Protein AF-A0A7C5I0J5-F1 (afdb_monomer_lite)

Sequence (72 aa):
MFLREILEKLVEKNSPIFLCDTNNKKWEAGDLLKNLSAPMLKKKAHMQPGLYIAEINDSGYLKGVLFRVQHK

pLDDT: mean 94.87, std 2.87, range [84.38, 98.31]

Secondary structure (DSSP, 8-state):
-BHHHHHHHHHHTT--EEEE-TT--EE-HHHHHHHS-HHHHTSBEEEETTTEEEEE-TTS-EEEEEEEEEE-

Structure (mmCIF, N/CA/C/O backbone):
data_AF-A0A7C5I0J5-F1
#
_entry.id   AF-A0A7C5I0J5-F1
#
loop_
_atom_site.group_PDB
_atom_site.id
_atom_site.type_symbol
_atom_site.label_atom_id
_atom_site.label_alt_id
_atom_site.label_comp_id
_atom_site.label_asym_id
_atom_site.label_entity_id
_atom_site.label_seq_id
_atom_site.pdbx_PDB_ins_code
_atom_site.Cartn_x
_atom_site.Cartn_y
_atom_site.Cartn_z
_atom_site.occupancy
_atom_site.B_iso_or_equiv
_atom_site.auth_seq_id
_atom_site.auth_comp_id
_atom_site.auth_asym_id
_atom_site.auth_atom_id
_atom_site.pdbx_PDB_model_num
ATOM 1 N N . MET A 1 1 ? 1.452 -4.930 -11.795 1.00 90.25 1 MET A N 1
ATOM 2 C CA . MET A 1 1 ? 1.011 -3.550 -11.517 1.00 90.25 1 MET A CA 1
ATOM 3 C C . MET A 1 1 ? 1.944 -2.929 -10.497 1.00 90.25 1 MET A C 1
ATOM 5 O O . MET A 1 1 ? 2.633 -3.657 -9.782 1.00 90.25 1 MET A O 1
ATOM 9 N N . PHE A 1 2 ? 2.003 -1.611 -10.463 1.00 96.19 2 PHE A N 1
ATOM 10 C CA . PHE A 1 2 ? 2.724 -0.838 -9.469 1.00 96.19 2 PHE A CA 1
ATOM 11 C C . PHE A 1 2 ? 1.848 -0.570 -8.245 1.00 96.19 2 PHE A C 1
ATOM 13 O O . PHE A 1 2 ? 0.619 -0.593 -8.328 1.00 96.19 2 PHE A O 1
ATOM 20 N N . LEU A 1 3 ? 2.481 -0.288 -7.106 1.00 97.44 3 LEU A N 1
ATOM 21 C CA . LEU A 1 3 ? 1.784 0.067 -5.872 1.00 97.44 3 LEU A CA 1
ATOM 22 C C . LEU A 1 3 ? 0.827 1.247 -6.085 1.00 97.44 3 LEU A C 1
ATOM 24 O O . LEU A 1 3 ? -0.302 1.195 -5.607 1.00 97.44 3 LEU A O 1
ATOM 28 N N . ARG A 1 4 ? 1.248 2.273 -6.837 1.00 98.31 4 ARG A N 1
ATOM 29 C CA . ARG A 1 4 ? 0.391 3.416 -7.183 1.00 98.31 4 ARG A CA 1
ATOM 30 C C . ARG A 1 4 ? -0.951 2.979 -7.772 1.00 98.31 4 ARG A C 1
ATOM 32 O O . ARG A 1 4 ? -1.982 3.398 -7.265 1.00 98.31 4 ARG A O 1
ATOM 39 N N . GLU A 1 5 ? -0.928 2.104 -8.776 1.00 97.81 5 GLU A N 1
ATOM 40 C CA . GLU A 1 5 ? -2.138 1.658 -9.479 1.00 97.81 5 GLU A CA 1
ATOM 41 C C . GLU A 1 5 ? -3.098 0.908 -8.543 1.00 97.81 5 GLU A C 1
ATOM 43 O O . GLU A 1 5 ? -4.316 0.991 -8.686 1.00 97.81 5 GLU A O 1
ATOM 48 N N . ILE A 1 6 ? -2.561 0.166 -7.568 1.00 97.00 6 ILE A N 1
ATOM 49 C CA . ILE A 1 6 ? -3.373 -0.507 -6.545 1.00 97.00 6 ILE A CA 1
ATOM 50 C C . ILE A 1 6 ? -4.067 0.531 -5.666 1.00 97.00 6 ILE A C 1
ATOM 52 O O . ILE A 1 6 ? -5.272 0.439 -5.443 1.00 97.00 6 ILE A O 1
ATOM 56 N N . LEU A 1 7 ? -3.318 1.516 -5.169 1.00 97.56 7 LEU A N 1
ATOM 57 C CA . LEU A 1 7 ? -3.857 2.546 -4.285 1.00 97.56 7 LEU A CA 1
ATOM 58 C C . LEU A 1 7 ? -4.899 3.418 -5.001 1.00 97.56 7 LEU A C 1
ATOM 60 O O . LEU A 1 7 ? -5.948 3.686 -4.425 1.00 97.56 7 LEU A O 1
ATOM 64 N N . GLU A 1 8 ? -4.655 3.797 -6.257 1.00 97.81 8 GLU A N 1
ATOM 65 C CA . GLU A 1 8 ? -5.609 4.546 -7.089 1.00 97.81 8 GLU A CA 1
ATOM 66 C C . GLU A 1 8 ? -6.926 3.774 -7.243 1.00 97.81 8 GLU A C 1
ATOM 68 O O . GLU A 1 8 ? -7.989 4.313 -6.941 1.00 97.81 8 GLU A O 1
ATOM 73 N N . LYS A 1 9 ? -6.868 2.474 -7.565 1.00 96.25 9 LYS A N 1
ATOM 74 C CA . LYS A 1 9 ? -8.065 1.616 -7.651 1.00 96.25 9 LYS A CA 1
ATOM 75 C C . LYS A 1 9 ? -8.827 1.506 -6.332 1.00 96.25 9 LYS A C 1
ATOM 77 O O . LYS A 1 9 ? -10.049 1.378 -6.343 1.00 96.25 9 LYS A O 1
ATOM 82 N N . LEU A 1 10 ? -8.130 1.503 -5.196 1.00 95.38 10 LEU A N 1
ATOM 83 C CA . LEU A 1 10 ? -8.776 1.465 -3.881 1.00 95.38 10 LEU A CA 1
ATOM 84 C C . LEU A 1 10 ? -9.526 2.762 -3.578 1.00 95.38 10 LEU A C 1
ATOM 86 O O . LEU A 1 10 ? -10.631 2.698 -3.033 1.00 95.38 10 LEU A O 1
ATOM 90 N N . VAL A 1 11 ? -8.942 3.902 -3.957 1.00 96.06 11 VAL A N 1
ATOM 91 C CA . VAL A 1 11 ? -9.558 5.230 -3.834 1.00 96.06 11 VAL A CA 1
ATOM 92 C C . VAL A 1 11 ? -10.768 5.351 -4.755 1.00 96.06 11 VAL A C 1
ATOM 94 O O . VAL A 1 11 ? -11.841 5.709 -4.281 1.00 96.06 11 VAL A O 1
ATOM 97 N N . GLU A 1 12 ? -10.640 4.988 -6.034 1.00 96.88 12 GLU A N 1
ATOM 98 C CA . GLU A 1 12 ? -11.749 5.028 -7.001 1.00 96.88 12 GLU A CA 1
ATOM 99 C C . GLU A 1 12 ? -12.941 4.176 -6.557 1.00 96.88 12 GLU A C 1
ATOM 101 O O . GLU A 1 12 ? -14.092 4.580 -6.700 1.00 96.88 12 GLU A O 1
ATOM 106 N N . LYS A 1 13 ? -12.675 3.002 -5.975 1.00 93.94 13 LYS A N 1
ATOM 107 C CA . LYS A 1 13 ? -13.717 2.104 -5.455 1.00 93.94 13 LYS A CA 1
ATOM 108 C C . LYS A 1 13 ? -14.273 2.522 -4.095 1.00 93.94 13 LYS A C 1
ATOM 110 O O . LYS A 1 13 ? -15.148 1.829 -3.584 1.00 93.94 13 LYS A O 1
ATOM 115 N N . ASN A 1 14 ? -13.739 3.584 -3.491 1.00 91.06 14 ASN A N 1
ATOM 116 C CA . ASN A 1 14 ? -14.038 4.007 -2.124 1.00 91.06 14 ASN A CA 1
ATOM 117 C C . ASN A 1 14 ? -14.025 2.823 -1.135 1.00 91.06 14 ASN A C 1
ATOM 119 O O . ASN A 1 14 ? -14.961 2.601 -0.365 1.00 91.06 14 ASN A O 1
ATOM 123 N N . SER A 1 15 ? -12.986 1.988 -1.235 1.00 89.56 15 SER A N 1
ATOM 124 C CA . SER A 1 15 ? -12.944 0.699 -0.537 1.00 89.56 15 SER A CA 1
ATOM 125 C C . SER A 1 15 ? -12.941 0.907 0.988 1.00 89.56 15 SER A C 1
ATOM 127 O O . SER A 1 15 ? -12.080 1.639 1.485 1.00 89.56 15 SER A O 1
ATOM 129 N N . PRO A 1 16 ? -13.826 0.245 1.763 1.00 92.50 16 PRO A N 1
ATOM 130 C CA . PRO A 1 16 ? -13.929 0.420 3.214 1.00 92.50 16 PRO A CA 1
ATOM 131 C C . PRO A 1 16 ? -12.854 -0.390 3.957 1.00 92.50 16 PRO A C 1
ATOM 133 O O . PRO A 1 16 ? -13.147 -1.230 4.809 1.00 92.50 16 PRO A O 1
ATOM 136 N N . ILE A 1 17 ? -11.589 -0.160 3.610 1.00 94.31 17 ILE A N 1
ATOM 137 C CA . ILE A 1 17 ? -10.434 -0.819 4.219 1.00 94.31 17 ILE A CA 1
ATOM 138 C C . ILE A 1 17 ? -9.385 0.201 4.662 1.00 94.31 17 ILE A C 1
ATOM 140 O O . ILE A 1 17 ? -9.239 1.273 4.074 1.00 94.31 17 ILE A O 1
ATOM 144 N N . PHE A 1 18 ? -8.625 -0.169 5.683 1.00 96.44 18 PHE A N 1
ATOM 145 C CA . PHE A 1 18 ? -7.350 0.426 6.041 1.00 96.44 18 PHE A CA 1
ATOM 146 C C . PHE A 1 18 ? -6.195 -0.429 5.520 1.00 96.44 18 PHE A C 1
ATOM 148 O O . PHE A 1 18 ? -6.283 -1.657 5.422 1.00 96.44 18 PHE A O 1
ATOM 155 N N . LEU A 1 19 ? -5.087 0.243 5.223 1.00 96.88 19 LEU A N 1
ATOM 156 C CA . LEU A 1 19 ? -3.804 -0.366 4.907 1.00 96.88 19 LEU A CA 1
ATOM 157 C C . LEU A 1 19 ? -2.871 -0.185 6.102 1.00 96.88 19 LEU A C 1
ATOM 159 O O . LEU A 1 19 ? -2.523 0.936 6.467 1.00 96.88 19 LEU A O 1
ATOM 163 N N . CYS A 1 20 ? -2.495 -1.292 6.732 1.00 97.00 20 CYS A N 1
ATOM 164 C CA . CYS A 1 20 ? -1.650 -1.307 7.918 1.00 97.00 20 CYS A CA 1
ATOM 165 C C . CYS A 1 20 ? -0.192 -1.536 7.526 1.00 97.00 20 CYS A C 1
ATOM 167 O O . CYS A 1 20 ? 0.124 -2.568 6.929 1.00 97.00 20 CYS A O 1
ATOM 169 N N . ASP A 1 21 ? 0.695 -0.614 7.885 1.00 94.50 21 ASP A N 1
ATOM 170 C CA . ASP A 1 21 ? 2.131 -0.779 7.653 1.00 94.50 21 ASP A CA 1
ATOM 171 C C . ASP A 1 21 ? 2.781 -1.777 8.638 1.00 94.50 21 ASP A C 1
ATOM 173 O O . ASP A 1 21 ? 2.124 -2.440 9.457 1.00 94.50 21 ASP A O 1
ATOM 177 N N . THR A 1 22 ? 4.103 -1.918 8.543 1.00 89.88 22 THR A N 1
ATOM 178 C CA . THR A 1 22 ? 4.897 -2.795 9.417 1.00 89.88 22 THR A CA 1
ATOM 179 C C . THR A 1 22 ? 4.886 -2.353 10.881 1.00 89.88 22 THR A C 1
ATOM 181 O O . THR A 1 22 ? 5.073 -3.188 11.760 1.00 89.88 22 THR A O 1
ATOM 184 N N . ASN A 1 23 ? 4.608 -1.077 11.157 1.00 92.62 23 ASN A N 1
ATOM 185 C CA . ASN A 1 23 ? 4.504 -0.507 12.501 1.00 92.62 23 ASN A CA 1
ATOM 186 C C . ASN A 1 23 ? 3.064 -0.549 13.045 1.00 92.62 23 ASN A C 1
ATOM 188 O O . ASN A 1 23 ? 2.769 0.085 14.056 1.00 92.62 23 ASN A O 1
ATOM 192 N N . ASN A 1 24 ? 2.159 -1.288 12.389 1.00 91.19 24 ASN A N 1
ATOM 193 C CA . ASN A 1 24 ? 0.723 -1.355 12.689 1.00 91.19 24 ASN A CA 1
ATOM 194 C C . ASN A 1 24 ? -0.019 -0.017 12.555 1.00 91.19 24 ASN A C 1
ATOM 196 O O . ASN A 1 24 ? -1.156 0.100 13.023 1.00 91.19 24 ASN A O 1
ATOM 200 N N . LYS A 1 25 ? 0.568 0.991 11.904 1.00 95.19 25 LYS A N 1
ATOM 201 C CA . LYS A 1 25 ? -0.143 2.238 11.647 1.00 95.19 25 LYS A CA 1
ATOM 202 C C . LYS A 1 25 ? -1.118 2.028 10.497 1.00 95.19 25 LYS A C 1
ATOM 204 O O . LYS A 1 25 ? -0.762 1.461 9.464 1.00 95.19 25 LYS A O 1
ATOM 209 N N . LYS A 1 26 ? -2.355 2.478 10.704 1.00 96.38 26 LYS A N 1
ATOM 210 C CA . LYS A 1 26 ? -3.433 2.408 9.717 1.00 96.38 26 LYS A CA 1
ATOM 211 C C . LYS A 1 26 ? -3.376 3.620 8.803 1.00 96.38 26 LYS A C 1
ATOM 213 O O . LYS A 1 26 ? -3.193 4.742 9.274 1.00 96.38 26 LYS A O 1
ATOM 218 N N . TRP A 1 27 ? -3.588 3.379 7.521 1.00 96.62 27 TRP A N 1
ATOM 219 C CA . TRP A 1 27 ? -3.584 4.407 6.498 1.00 96.62 27 TRP A CA 1
ATOM 220 C C . TRP A 1 27 ? -4.773 4.242 5.562 1.00 96.62 27 TRP A C 1
ATOM 222 O O . TRP A 1 27 ? -5.173 3.117 5.243 1.00 96.62 27 TRP A O 1
ATOM 232 N N . GLU A 1 28 ? -5.306 5.358 5.079 1.00 96.50 28 GLU A N 1
ATOM 233 C CA . GLU A 1 28 ? -6.162 5.340 3.900 1.00 96.50 28 GLU A CA 1
ATOM 234 C C . GLU A 1 28 ? -5.311 5.266 2.628 1.00 96.50 28 GLU A C 1
ATOM 236 O O . GLU A 1 28 ? -4.192 5.784 2.568 1.00 96.50 28 GLU A O 1
ATOM 241 N N . ALA A 1 29 ? -5.845 4.645 1.572 1.00 96.56 29 ALA A N 1
ATOM 242 C CA . ALA A 1 29 ? -5.132 4.543 0.298 1.00 96.56 29 ALA A CA 1
ATOM 243 C C . ALA A 1 29 ? -4.797 5.928 -0.293 1.00 96.56 29 ALA A C 1
ATOM 245 O O . ALA A 1 29 ? -3.706 6.123 -0.834 1.00 96.56 29 ALA A O 1
ATOM 246 N N . GLY A 1 30 ? -5.696 6.905 -0.123 1.00 96.88 30 GLY A N 1
ATOM 247 C CA . GLY A 1 30 ? -5.479 8.289 -0.548 1.00 96.88 30 GLY A CA 1
ATOM 248 C C . GLY A 1 30 ? -4.344 8.983 0.208 1.00 96.88 30 GLY A C 1
ATOM 249 O O . GLY A 1 30 ? -3.568 9.721 -0.399 1.00 96.88 30 GLY A O 1
ATOM 250 N N . ASP A 1 31 ? -4.190 8.704 1.504 1.00 96.44 31 ASP A N 1
ATOM 251 C CA . ASP A 1 31 ? -3.089 9.250 2.302 1.00 96.44 31 ASP A CA 1
ATOM 252 C C . ASP A 1 31 ? -1.748 8.667 1.866 1.00 96.44 31 ASP A C 1
ATOM 254 O O . ASP A 1 31 ? -0.758 9.392 1.764 1.00 96.44 31 ASP A O 1
ATOM 258 N N . LEU A 1 32 ? -1.701 7.369 1.559 1.00 96.88 32 LEU A N 1
ATOM 259 C CA . LEU A 1 32 ? -0.486 6.735 1.048 1.00 96.88 32 LEU A CA 1
ATOM 260 C C . LEU A 1 32 ? -0.086 7.300 -0.320 1.00 96.88 32 LEU A C 1
ATOM 262 O O . LEU A 1 32 ? 1.097 7.535 -0.547 1.00 96.88 32 LEU A O 1
ATOM 266 N N . LEU A 1 33 ? -1.039 7.588 -1.211 1.00 96.81 33 LEU A N 1
ATOM 267 C CA . LEU A 1 33 ? -0.739 8.223 -2.503 1.00 96.81 33 LEU A CA 1
ATOM 268 C C . LEU A 1 33 ? -0.093 9.605 -2.361 1.00 96.81 33 LEU A C 1
ATOM 270 O O . LEU A 1 33 ? 0.728 9.973 -3.201 1.00 96.81 33 LEU A O 1
ATOM 274 N N . LYS A 1 34 ? -0.454 10.358 -1.317 1.00 96.25 34 LYS A N 1
ATOM 275 C CA . LYS A 1 34 ? 0.085 11.698 -1.046 1.00 96.25 34 LYS A CA 1
ATOM 276 C C . LYS A 1 34 ? 1.422 11.662 -0.305 1.00 96.25 34 LYS A C 1
ATOM 278 O O . LYS A 1 34 ? 2.277 12.500 -0.568 1.00 96.25 34 LYS A O 1
ATOM 283 N N . ASN A 1 35 ? 1.592 10.716 0.620 1.00 95.81 35 ASN A N 1
ATOM 284 C CA . ASN A 1 35 ? 2.715 10.704 1.562 1.00 95.81 35 ASN A CA 1
ATOM 285 C C . ASN A 1 35 ? 3.868 9.776 1.152 1.00 95.81 35 ASN A C 1
ATOM 287 O O . ASN A 1 35 ? 4.995 9.964 1.613 1.00 95.81 35 ASN A O 1
ATOM 291 N N . LEU A 1 36 ? 3.619 8.755 0.325 1.00 96.50 36 LEU A N 1
ATOM 292 C CA . LEU A 1 36 ? 4.680 7.856 -0.124 1.00 96.50 36 LEU A CA 1
ATOM 293 C C . LEU A 1 36 ? 5.573 8.524 -1.170 1.00 96.50 36 LEU A C 1
ATOM 295 O O . LEU A 1 36 ? 5.123 9.251 -2.054 1.00 96.50 36 LEU A O 1
ATOM 299 N N . SER A 1 37 ? 6.864 8.201 -1.110 1.00 97.00 37 SER A N 1
ATOM 300 C CA . SER A 1 37 ? 7.832 8.668 -2.096 1.00 97.00 37 SER A CA 1
ATOM 301 C C . SER A 1 37 ? 7.568 8.061 -3.480 1.00 97.00 37 SER A C 1
ATOM 303 O O . SER A 1 37 ? 7.092 6.928 -3.616 1.00 97.00 37 SER A O 1
ATOM 305 N N . ALA A 1 38 ? 7.941 8.787 -4.537 1.00 95.62 38 ALA A N 1
ATOM 306 C CA . ALA A 1 38 ? 7.796 8.305 -5.910 1.00 95.62 38 ALA A CA 1
ATOM 307 C C . ALA A 1 38 ? 8.475 6.937 -6.168 1.00 95.62 38 ALA A C 1
ATOM 309 O O . ALA A 1 38 ? 7.863 6.107 -6.845 1.00 95.62 38 ALA A O 1
ATOM 310 N N . PRO A 1 39 ? 9.675 6.633 -5.625 1.00 96.44 39 PRO A N 1
ATOM 311 C CA . PRO A 1 39 ? 10.264 5.297 -5.742 1.00 96.44 39 PRO A CA 1
ATOM 312 C C . PRO A 1 39 ? 9.404 4.193 -5.117 1.00 96.44 39 PRO A C 1
ATOM 314 O O . PRO A 1 39 ? 9.276 3.119 -5.698 1.00 96.44 39 PRO A O 1
ATOM 317 N N . MET A 1 40 ? 8.775 4.454 -3.966 1.00 96.19 40 MET A N 1
ATOM 318 C CA . MET A 1 40 ? 7.906 3.479 -3.301 1.00 96.19 40 MET A CA 1
ATOM 319 C C . MET A 1 40 ? 6.651 3.196 -4.132 1.00 96.19 40 MET A C 1
ATOM 321 O O . MET A 1 40 ? 6.275 2.042 -4.328 1.00 96.19 40 MET A O 1
ATOM 325 N N . LEU A 1 41 ? 6.041 4.246 -4.683 1.00 97.44 41 LEU A N 1
ATOM 326 C CA . LEU A 1 41 ? 4.863 4.148 -5.546 1.00 97.44 41 LEU A CA 1
ATOM 327 C C . LEU A 1 41 ? 5.132 3.385 -6.855 1.00 97.44 41 LEU A C 1
ATOM 329 O O . LEU A 1 41 ? 4.221 2.753 -7.391 1.00 97.44 41 LEU A O 1
ATOM 333 N N . LYS A 1 42 ? 6.381 3.403 -7.339 1.00 96.75 42 LYS A N 1
ATOM 334 C CA . LYS A 1 42 ? 6.856 2.668 -8.524 1.00 96.75 42 LYS 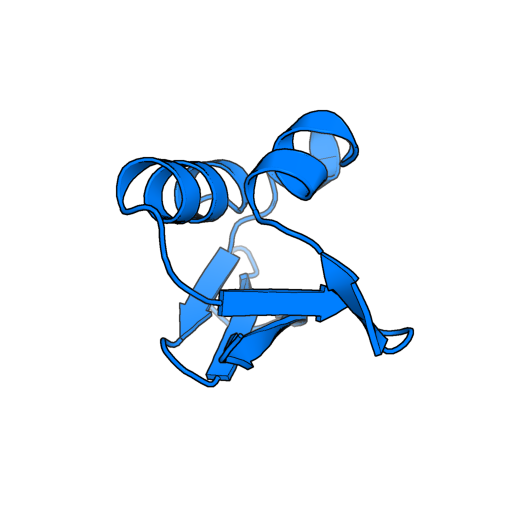A CA 1
ATOM 335 C C . LYS A 1 42 ? 7.277 1.222 -8.240 1.00 96.75 42 LYS A C 1
ATOM 337 O O . LYS A 1 42 ? 7.743 0.543 -9.152 1.00 96.75 42 LYS A O 1
ATOM 342 N N . LYS A 1 43 ? 7.130 0.709 -7.015 1.00 96.19 43 LYS A N 1
ATOM 343 C CA . LYS A 1 43 ? 7.387 -0.712 -6.744 1.00 96.19 43 LYS A CA 1
ATOM 344 C C . LYS A 1 43 ? 6.339 -1.583 -7.422 1.00 96.19 43 LYS A C 1
ATOM 346 O O . LYS A 1 43 ? 5.145 -1.303 -7.311 1.00 96.19 43 LYS A O 1
ATOM 351 N N . LYS A 1 44 ? 6.771 -2.658 -8.089 1.00 97.31 44 LYS A N 1
ATOM 352 C CA . LYS A 1 44 ? 5.859 -3.715 -8.542 1.00 97.31 44 LYS A CA 1
ATOM 353 C C . LYS A 1 44 ? 5.217 -4.342 -7.312 1.00 97.31 44 LYS A C 1
ATOM 355 O O . LYS A 1 44 ? 5.912 -4.681 -6.357 1.00 97.31 44 LYS A O 1
ATOM 360 N N . ALA A 1 45 ? 3.900 -4.474 -7.331 1.00 97.38 45 ALA A N 1
ATOM 361 C CA . ALA A 1 45 ? 3.154 -4.993 -6.203 1.00 97.38 45 ALA A CA 1
ATOM 362 C C . ALA A 1 45 ? 1.957 -5.833 -6.648 1.00 97.38 45 ALA A C 1
ATOM 364 O O . ALA A 1 45 ? 1.427 -5.679 -7.754 1.00 97.38 45 ALA A O 1
ATOM 365 N N . HIS A 1 46 ? 1.542 -6.725 -5.758 1.00 96.25 46 HIS A N 1
ATOM 366 C CA . HIS A 1 46 ? 0.334 -7.524 -5.870 1.00 96.25 46 HIS A CA 1
ATOM 367 C C . HIS A 1 46 ? -0.544 -7.273 -4.653 1.00 96.25 46 HIS A C 1
ATOM 369 O O . HIS A 1 46 ? -0.057 -7.278 -3.523 1.00 96.25 46 HIS A O 1
ATOM 375 N N . MET A 1 47 ? -1.835 -7.071 -4.895 1.00 95.19 47 MET A N 1
ATOM 376 C CA . MET A 1 47 ? -2.840 -7.033 -3.845 1.00 95.19 47 MET A CA 1
ATOM 377 C C . MET A 1 47 ? -3.561 -8.373 -3.810 1.00 95.19 47 MET A C 1
ATOM 379 O O . MET A 1 47 ? -4.211 -8.741 -4.785 1.00 95.19 47 MET A O 1
ATOM 383 N N . GLN A 1 48 ? -3.490 -9.036 -2.664 1.00 94.19 48 GLN A N 1
ATOM 384 C CA . GLN A 1 48 ? -4.334 -10.163 -2.305 1.00 94.19 48 GLN A CA 1
ATOM 385 C C . GLN A 1 48 ? -5.521 -9.604 -1.493 1.00 94.19 48 GLN A C 1
ATOM 387 O O . GLN A 1 48 ? -5.317 -9.160 -0.354 1.00 94.19 48 GLN A O 1
ATOM 392 N N . PRO A 1 49 ? -6.746 -9.548 -2.054 1.00 88.31 49 PRO A N 1
ATOM 393 C CA . PRO A 1 49 ? -7.904 -8.958 -1.383 1.00 88.31 49 PRO A CA 1
ATOM 394 C C . PRO A 1 49 ? -8.161 -9.570 -0.002 1.00 88.31 49 PRO A C 1
ATOM 396 O O . PRO A 1 49 ? -8.050 -10.779 0.176 1.00 88.31 49 PRO A O 1
ATOM 399 N N . GLY A 1 50 ? -8.476 -8.722 0.981 1.00 90.50 50 GLY A N 1
ATOM 400 C CA . GLY A 1 50 ? -8.715 -9.141 2.368 1.00 90.50 50 GLY A CA 1
ATOM 401 C C . GLY A 1 50 ? -7.467 -9.567 3.152 1.00 90.50 50 GLY A C 1
ATOM 402 O O . GLY A 1 50 ? -7.579 -9.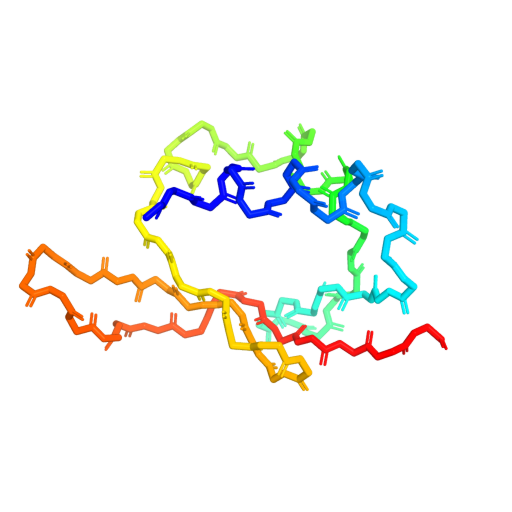853 4.338 1.00 90.50 50 GLY A O 1
ATOM 403 N N . LEU A 1 51 ? -6.284 -9.592 2.525 1.00 93.88 51 LEU A N 1
ATOM 404 C CA . LEU A 1 51 ? -5.046 -10.067 3.147 1.00 93.88 51 LEU A CA 1
ATOM 405 C C . LEU A 1 51 ? -3.956 -8.990 3.158 1.00 93.88 51 LEU A C 1
ATOM 407 O O . LEU A 1 51 ? -3.626 -8.454 4.218 1.00 93.88 51 LEU 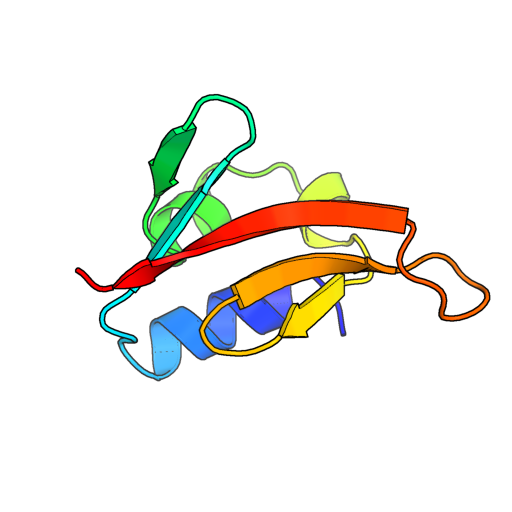A O 1
ATOM 411 N N . TYR A 1 52 ? -3.373 -8.662 2.003 1.00 96.56 52 TYR A N 1
ATOM 412 C CA . TYR A 1 52 ? -2.213 -7.768 1.947 1.00 96.56 52 TYR A CA 1
ATOM 413 C C . TYR A 1 52 ? -1.960 -7.153 0.567 1.00 96.56 52 TYR A C 1
ATOM 415 O O . TYR A 1 52 ? -2.469 -7.603 -0.457 1.00 96.56 52 TYR A O 1
ATOM 423 N N . ILE A 1 53 ? -1.080 -6.155 0.552 1.00 97.12 53 ILE A N 1
ATOM 424 C CA . ILE A 1 53 ? -0.338 -5.685 -0.614 1.00 97.12 53 ILE A CA 1
ATOM 425 C C . ILE A 1 53 ? 1.133 -6.042 -0.395 1.00 97.12 53 ILE A C 1
ATOM 427 O O . ILE A 1 53 ? 1.713 -5.669 0.625 1.00 97.12 53 ILE A O 1
ATOM 431 N N . ALA A 1 54 ? 1.745 -6.747 -1.340 1.00 97.12 54 ALA A N 1
ATOM 432 C CA . ALA A 1 54 ? 3.137 -7.183 -1.265 1.00 97.12 54 ALA A CA 1
ATOM 433 C C . ALA A 1 54 ? 3.939 -6.725 -2.485 1.00 97.12 54 ALA A C 1
ATOM 435 O O . ALA A 1 54 ? 3.410 -6.660 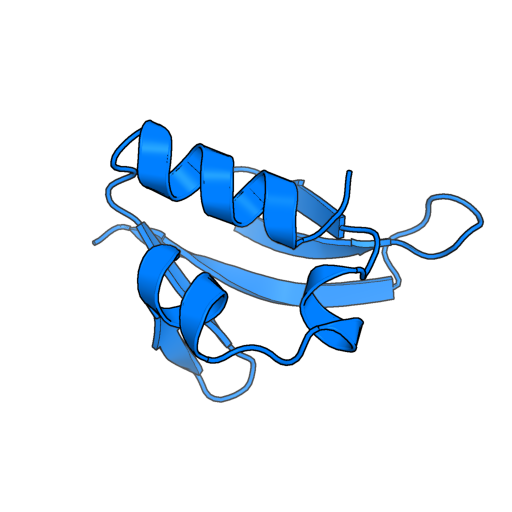-3.592 1.00 97.12 54 ALA A O 1
ATOM 436 N N . GLU A 1 55 ? 5.219 -6.419 -2.274 1.00 97.19 55 GLU A N 1
ATOM 437 C CA . GLU A 1 55 ? 6.188 -6.144 -3.334 1.00 97.19 55 GLU A CA 1
ATOM 438 C C . GLU A 1 55 ? 6.469 -7.429 -4.117 1.00 97.19 55 GLU A C 1
ATOM 440 O O . GLU A 1 55 ? 6.663 -8.496 -3.527 1.00 97.19 55 GLU A O 1
ATOM 445 N N . ILE A 1 56 ? 6.520 -7.312 -5.440 1.00 96.38 56 ILE A N 1
ATOM 446 C CA . ILE A 1 56 ? 6.920 -8.381 -6.352 1.00 96.38 56 ILE A CA 1
ATOM 447 C C . ILE A 1 56 ? 8.303 -8.052 -6.916 1.00 96.38 56 ILE A C 1
ATOM 449 O O . ILE A 1 56 ? 8.552 -6.915 -7.323 1.00 96.38 56 ILE A O 1
ATOM 453 N N . ASN A 1 57 ? 9.196 -9.039 -6.959 1.00 92.94 57 ASN A N 1
ATOM 454 C CA . ASN A 1 57 ? 10.483 -8.908 -7.639 1.00 92.94 57 ASN A CA 1
ATOM 455 C C . ASN A 1 57 ? 10.345 -9.032 -9.170 1.00 92.94 57 ASN A C 1
ATOM 457 O O . ASN A 1 57 ? 9.278 -9.337 -9.701 1.00 92.94 57 ASN A O 1
ATOM 461 N N . ASP A 1 58 ? 11.435 -8.815 -9.905 1.00 89.69 58 ASP A N 1
ATOM 462 C CA . ASP A 1 58 ? 11.396 -8.877 -11.373 1.00 89.69 58 ASP A CA 1
ATOM 463 C C . ASP A 1 58 ? 11.102 -10.270 -11.935 1.00 89.69 58 ASP A C 1
ATOM 465 O O . ASP A 1 58 ? 10.601 -10.380 -13.051 1.00 89.69 58 ASP A O 1
ATOM 469 N N . SER A 1 59 ? 11.326 -11.318 -11.143 1.00 91.38 59 SER A N 1
ATOM 470 C CA . SER A 1 59 ? 11.003 -12.703 -11.487 1.00 91.38 59 SER A CA 1
ATOM 471 C C . SER A 1 59 ? 9.549 -13.090 -11.171 1.00 91.38 59 SER A C 1
ATOM 473 O O . SER A 1 59 ? 9.173 -14.237 -11.390 1.00 91.38 59 SER A O 1
ATOM 475 N N . GLY A 1 60 ? 8.725 -12.165 -10.665 1.00 88.38 60 GLY A N 1
ATOM 476 C CA . GLY A 1 60 ? 7.302 -12.401 -10.394 1.00 88.38 60 GLY A CA 1
ATOM 477 C C . GLY A 1 60 ? 6.984 -12.969 -9.006 1.00 88.38 60 GLY A C 1
ATOM 478 O O . GLY A 1 60 ? 5.817 -13.214 -8.709 1.00 88.38 60 GLY A O 1
ATOM 479 N N . TYR A 1 61 ? 7.981 -13.141 -8.137 1.00 92.00 61 TYR A N 1
ATOM 480 C CA . TYR A 1 61 ? 7.795 -13.691 -6.793 1.00 92.00 61 TYR A CA 1
ATOM 481 C C . TYR A 1 61 ? 7.539 -12.607 -5.748 1.00 92.00 61 TYR A C 1
ATOM 483 O O . TYR A 1 61 ? 8.064 -11.492 -5.828 1.00 92.00 61 TYR A O 1
ATOM 491 N N . LEU A 1 62 ? 6.768 -12.971 -4.720 1.00 93.12 62 LEU A N 1
ATOM 492 C CA . LEU A 1 62 ? 6.541 -12.131 -3.549 1.00 93.12 62 LEU A CA 1
ATOM 493 C C . LEU A 1 62 ? 7.854 -11.928 -2.791 1.00 93.12 62 LEU A C 1
ATOM 495 O O . LEU A 1 62 ? 8.504 -12.887 -2.381 1.00 93.12 62 LEU A O 1
ATOM 499 N N . LYS A 1 63 ? 8.229 -10.667 -2.594 1.00 92.81 63 LYS A N 1
ATOM 500 C CA . LYS A 1 63 ? 9.444 -10.274 -1.875 1.00 92.81 63 LYS A CA 1
ATOM 501 C C . LYS A 1 63 ? 9.157 -9.890 -0.426 1.00 92.81 63 LYS A C 1
ATOM 503 O O . LYS A 1 63 ? 9.949 -10.199 0.455 1.00 92.81 63 LYS A O 1
ATOM 508 N N . GLY A 1 64 ? 8.036 -9.215 -0.173 1.00 93.62 64 GLY A N 1
ATOM 509 C CA 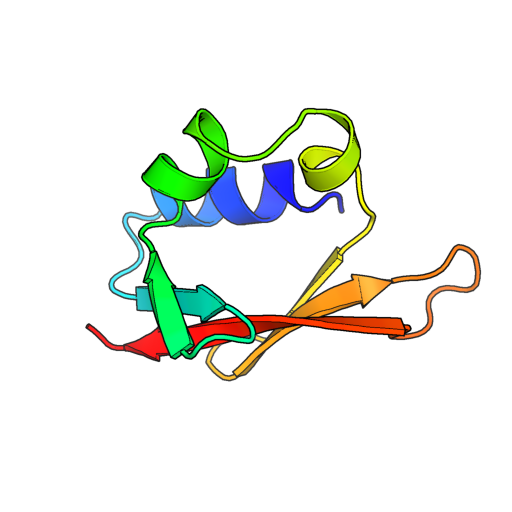. GLY A 1 64 ? 7.649 -8.814 1.179 1.00 93.62 64 GLY A CA 1
ATOM 510 C C . GLY A 1 64 ? 6.329 -8.057 1.228 1.00 93.62 64 GLY A C 1
ATOM 511 O O . GLY A 1 64 ? 5.963 -7.367 0.276 1.00 93.62 64 GLY A O 1
ATOM 512 N N . VAL A 1 65 ? 5.612 -8.184 2.345 1.00 95.88 65 VAL A N 1
ATOM 513 C CA . VAL A 1 65 ? 4.362 -7.452 2.584 1.00 95.88 65 VAL A CA 1
ATOM 514 C C . VAL A 1 65 ? 4.676 -5.977 2.825 1.00 95.88 65 VAL A C 1
ATOM 516 O O . VAL A 1 65 ? 5.450 -5.640 3.716 1.00 95.88 65 VAL A O 1
ATOM 519 N N . LEU A 1 66 ? 4.060 -5.105 2.031 1.00 96.19 66 LEU A N 1
ATOM 520 C CA . LEU A 1 66 ? 4.127 -3.653 2.193 1.00 96.19 66 LEU A CA 1
ATOM 521 C C . LEU A 1 66 ? 3.044 -3.174 3.161 1.00 96.19 66 LEU A C 1
ATOM 523 O O . LEU A 1 66 ? 3.322 -2.394 4.066 1.00 96.19 66 LEU A O 1
ATOM 527 N N . PHE A 1 67 ? 1.819 -3.674 2.975 1.00 97.25 67 PHE A N 1
ATOM 528 C CA . PHE A 1 67 ? 0.666 -3.323 3.797 1.00 97.25 67 PHE A CA 1
ATOM 529 C C . PHE A 1 67 ? -0.217 -4.541 4.038 1.00 97.25 67 PHE A C 1
ATOM 531 O O . PHE A 1 67 ? -0.461 -5.323 3.122 1.00 97.25 67 PHE A O 1
ATOM 538 N N . ARG A 1 68 ? -0.752 -4.683 5.247 1.00 97.12 68 ARG A N 1
ATOM 539 C CA . ARG A 1 68 ? -1.844 -5.621 5.541 1.00 97.12 68 ARG A CA 1
ATOM 540 C C . ARG A 1 68 ? -3.182 -4.926 5.334 1.00 97.12 68 ARG A C 1
ATOM 542 O O . ARG A 1 68 ? -3.312 -3.745 5.639 1.00 97.12 68 ARG A O 1
ATOM 549 N N . VAL A 1 69 ? -4.164 -5.653 4.821 1.00 96.19 69 VAL A N 1
ATOM 550 C CA . VAL A 1 69 ? -5.525 -5.139 4.646 1.00 96.19 69 VAL A CA 1
ATOM 551 C C . VAL A 1 69 ? -6.306 -5.366 5.937 1.00 96.19 69 VAL A C 1
ATOM 553 O O . VAL A 1 69 ? -6.269 -6.455 6.503 1.00 9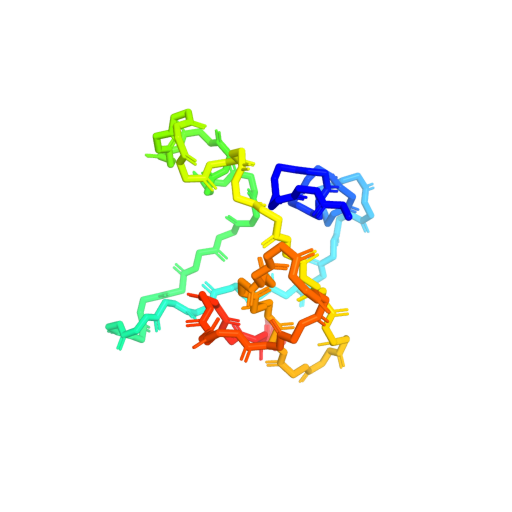6.19 69 VAL A O 1
ATOM 556 N N . GLN A 1 70 ? -7.023 -4.346 6.397 1.00 93.94 70 GLN A N 1
ATOM 557 C CA . GLN A 1 70 ? -7.946 -4.447 7.524 1.00 93.94 70 GLN A CA 1
ATOM 558 C C . GLN A 1 70 ? -9.265 -3.764 7.167 1.00 93.94 70 GLN A C 1
ATOM 560 O O . GLN A 1 70 ? -9.252 -2.672 6.610 1.00 93.94 70 GLN A O 1
ATOM 565 N N . HIS A 1 71 ? -10.403 -4.379 7.484 1.00 89.19 71 HIS A N 1
ATOM 566 C CA . HIS A 1 71 ? -11.703 -3.724 7.319 1.00 89.19 71 HIS A CA 1
ATOM 567 C C . HIS A 1 71 ? -11.854 -2.551 8.295 1.00 89.19 71 HIS A C 1
ATOM 569 O O . HIS A 1 71 ? -11.333 -2.609 9.414 1.00 89.19 71 HIS A O 1
ATOM 575 N N . LYS A 1 72 ? -12.506 -1.481 7.830 1.00 84.38 72 LYS A N 1
ATOM 576 C CA . LYS A 1 72 ? -12.855 -0.329 8.668 1.00 84.38 72 LYS A CA 1
ATOM 577 C C . LYS A 1 72 ? -13.884 -0.704 9.729 1.00 84.38 72 LYS A C 1
ATOM 579 O O . LYS A 1 72 ? -14.766 -1.533 9.414 1.00 84.38 72 LYS A O 1
#

Foldseek 3Di:
DFQLVVLVVCVVVVPQKWWAAPVRDTDRSVRCNVPPDPVNRRFDWDDDPQFFIFGADPVGDGDGGGTTIDGD

Radius of gyration: 11.19 Å; chains: 1; bounding box: 25×25×24 Å